Protein AF-A0AAW2UAU3-F1 (afdb_monomer)

Organism: Sesamum radiatum (NCBI:txid300843)

Foldseek 3Di:
DDDDDDDDDDDDDDDDDDDVVVVVVVVVVVVVVVVVVVVVVVVVVVVVVVVVVVVVVVPDDPDDDDDDDPDPPVVVVVVVVVVVVVVVVVVVVVVVVVVVVVVVVVVVVVVVVVLCPDPPNVCVPDPDPCPVVVVPCPVVVVVCVVDVPPPPPD

Radius of gyration: 32.79 Å; Cα contacts (8 Å, |Δi|>4): 13; chains: 1; bounding box: 70×51×95 Å

Solvent-accessible surface area (backbone atoms only — not comparable to full-atom values): 9812 Å² total; per-residue (Å²): 138,80,87,82,87,85,84,91,79,90,77,91,76,89,76,87,82,74,66,78,72,55,57,61,52,51,52,54,49,50,53,51,49,54,54,46,50,56,52,48,54,54,49,52,54,49,49,53,51,54,52,47,53,61,61,58,72,70,67,77,82,89,87,82,87,88,78,91,74,94,76,69,66,72,59,56,56,49,51,54,51,51,51,53,48,51,52,52,53,50,52,52,51,50,54,51,52,53,52,52,50,53,50,52,52,52,53,48,53,51,53,52,52,55,55,62,68,38,96,80,24,69,80,73,76,50,83,81,58,42,75,87,67,68,42,86,54,56,70,59,56,51,47,46,77,77,44,75,79,76,72,85,82,124

pLDDT: mean 75.77, std 20.94, range [32.22, 98.19]

Mean predicted aligned error: 19.24 Å

Sequence (154 aa):
MDAKNGPVLDVSVVGQQETGAGASQVESLNQSVDEMFIKVDQLEQKLIEVEQFYSSSNTKHPNTPKGGSNLKDKDSEKFLASFKKRQQDAARREAAATKRMQELMRQFGTILRQITQHKWSGPFMQPVDVVGLGLHDYYEVKLLSLFPSYIHSR

Structure (mmCIF, N/CA/C/O backbone):
data_AF-A0AAW2UAU3-F1
#
_entry.id   AF-A0AAW2UAU3-F1
#
loop_
_atom_site.group_PDB
_atom_site.id
_atom_site.type_symbol
_atom_site.label_atom_id
_atom_site.label_alt_id
_atom_site.label_comp_id
_atom_site.label_asym_id
_atom_site.label_entity_id
_atom_site.label_seq_id
_atom_site.pdbx_PDB_ins_code
_atom_site.Cartn_x
_atom_site.Cartn_y
_atom_site.Cartn_z
_atom_site.occupancy
_atom_site.B_iso_or_equiv
_atom_site.auth_seq_id
_atom_site.auth_comp_id
_atom_site.auth_asym_id
_atom_site.auth_atom_id
_atom_site.pdbx_PDB_model_num
ATOM 1 N N . MET A 1 1 ? -16.852 19.242 -40.188 1.00 44.72 1 MET A N 1
ATOM 2 C CA . MET A 1 1 ? -15.824 18.455 -39.457 1.00 44.72 1 MET A CA 1
ATOM 3 C C . MET A 1 1 ? -16.488 17.578 -38.389 1.00 44.72 1 MET A C 1
ATOM 5 O O . MET A 1 1 ? -16.025 17.451 -37.268 1.00 44.72 1 MET A O 1
ATOM 9 N N . ASP A 1 2 ? -17.645 17.050 -38.760 1.00 47.16 2 ASP A N 1
ATOM 10 C CA . ASP A 1 2 ? -18.163 15.692 -38.621 1.00 47.16 2 ASP A CA 1
ATOM 11 C C . ASP A 1 2 ? -17.319 14.703 -37.809 1.00 47.16 2 ASP A C 1
ATOM 13 O O . ASP A 1 2 ? -16.258 14.239 -38.229 1.00 47.16 2 ASP A O 1
ATOM 17 N N . ALA A 1 3 ? -17.889 14.334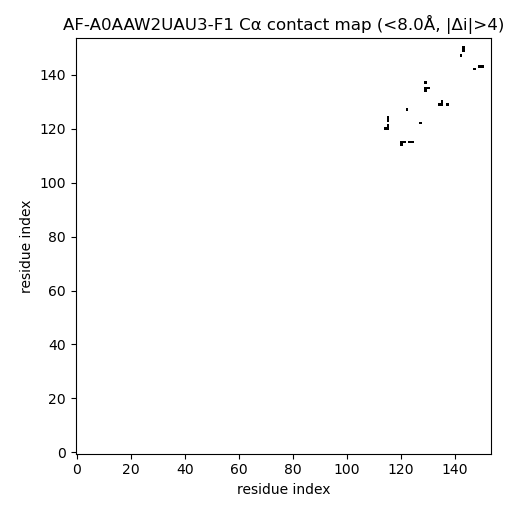 -36.665 1.00 48.94 3 ALA A N 1
ATOM 18 C CA . ALA A 1 3 ? -17.603 13.106 -35.951 1.00 48.94 3 ALA A CA 1
ATOM 19 C C . ALA A 1 3 ? -17.991 11.897 -36.816 1.00 48.94 3 ALA A C 1
ATOM 21 O O . ALA A 1 3 ? -19.085 11.854 -37.382 1.00 48.94 3 ALA A O 1
ATOM 22 N N . LYS A 1 4 ? -17.120 10.887 -36.880 1.00 56.22 4 LYS A N 1
ATOM 23 C CA . LYS A 1 4 ? -17.435 9.597 -37.496 1.00 56.22 4 LYS A CA 1
ATOM 24 C C . LYS A 1 4 ? -17.201 8.485 -36.479 1.00 56.22 4 LYS A C 1
ATOM 26 O O . LYS A 1 4 ? -16.070 8.120 -36.183 1.00 56.22 4 LYS A O 1
ATOM 31 N N . ASN A 1 5 ? -18.313 7.999 -35.939 1.00 43.72 5 ASN A N 1
ATOM 32 C CA . ASN A 1 5 ? -18.415 6.761 -35.179 1.00 43.72 5 ASN A CA 1
ATOM 33 C C . ASN A 1 5 ? -18.422 5.543 -36.118 1.00 43.72 5 ASN A C 1
ATOM 35 O O . ASN A 1 5 ? -19.082 5.575 -37.158 1.00 43.72 5 ASN A O 1
ATOM 39 N N . GLY A 1 6 ? -17.799 4.454 -35.654 1.00 40.69 6 GLY A N 1
ATOM 40 C CA . GLY A 1 6 ? -18.185 3.060 -35.926 1.00 40.69 6 GLY A CA 1
ATOM 41 C C . GLY A 1 6 ? -17.054 2.136 -36.427 1.00 40.69 6 GLY A C 1
ATOM 42 O O . GLY A 1 6 ? -16.183 2.627 -37.144 1.00 40.69 6 GLY A O 1
ATOM 43 N N . PRO A 1 7 ? -17.086 0.805 -36.165 1.00 48.56 7 PRO A N 1
ATOM 44 C CA . PRO A 1 7 ? -17.930 0.045 -35.236 1.00 48.56 7 PRO A CA 1
ATOM 45 C C . PRO A 1 7 ? -17.147 -0.796 -34.198 1.00 48.56 7 PRO A C 1
ATOM 47 O O . PRO A 1 7 ? -15.941 -1.011 -34.278 1.00 48.56 7 PRO A O 1
ATOM 50 N N . VAL A 1 8 ? -17.914 -1.274 -33.221 1.00 47.16 8 VAL A N 1
ATOM 51 C CA . VAL A 1 8 ? -17.593 -2.251 -32.174 1.00 47.16 8 VAL A CA 1
ATOM 52 C C . VAL A 1 8 ? -17.215 -3.611 -32.772 1.00 47.16 8 VAL A C 1
ATOM 54 O O . VAL A 1 8 ? -17.924 -4.104 -33.648 1.00 47.16 8 VAL A O 1
ATOM 57 N N . LEU A 1 9 ? -16.177 -4.250 -32.224 1.00 47.03 9 LEU A N 1
ATOM 58 C CA . LEU A 1 9 ? -16.043 -5.707 -32.197 1.00 47.03 9 LEU A CA 1
ATOM 59 C C . LEU A 1 9 ? -15.663 -6.145 -30.778 1.00 47.03 9 LEU A C 1
ATOM 61 O O . LEU A 1 9 ? -14.581 -5.853 -30.27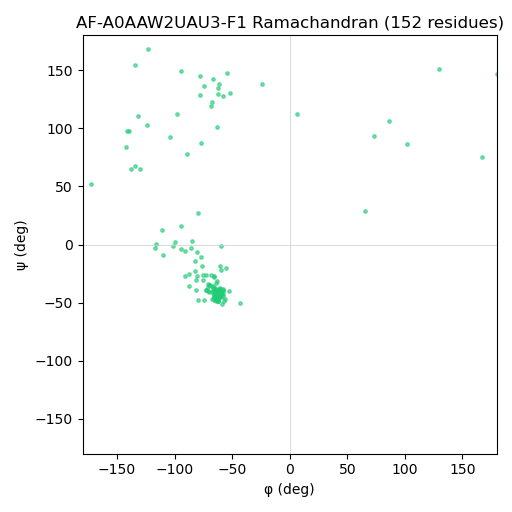6 1.00 47.03 9 LEU A O 1
ATOM 65 N N . ASP A 1 10 ? -16.630 -6.807 -30.156 1.00 41.19 10 ASP A N 1
ATOM 66 C CA . ASP A 1 10 ? -16.526 -7.635 -28.964 1.00 41.19 10 ASP A CA 1
ATOM 67 C C . ASP A 1 10 ? -15.607 -8.836 -29.242 1.00 41.19 10 ASP A C 1
ATOM 69 O O . ASP A 1 10 ? -15.787 -9.552 -30.229 1.00 41.19 10 ASP A O 1
ATOM 73 N N . VAL A 1 11 ? -14.625 -9.058 -28.368 1.00 42.50 11 VAL A N 1
ATOM 74 C CA . VAL A 1 11 ? -14.056 -10.389 -28.162 1.00 42.50 11 VAL A CA 1
ATOM 75 C C . VAL A 1 11 ? -13.783 -10.564 -26.670 1.00 42.50 11 VAL A C 1
ATOM 77 O O . VAL A 1 11 ? -12.799 -10.100 -26.095 1.00 42.50 11 VAL A O 1
ATOM 80 N N . SER A 1 12 ? -14.731 -11.230 -26.028 1.00 43.50 12 SER A N 1
ATOM 81 C CA . SER A 1 12 ? -14.531 -11.911 -24.761 1.00 43.50 12 SER A CA 1
ATOM 82 C C . SER A 1 12 ? -13.608 -13.111 -24.977 1.00 43.50 12 SER A C 1
ATOM 84 O O . SER A 1 12 ? -13.993 -14.033 -25.687 1.00 43.50 12 SER A O 1
ATOM 86 N N . VAL A 1 13 ? -12.440 -13.157 -24.326 1.00 39.00 13 VAL A N 1
ATOM 87 C CA . VAL A 1 13 ? -11.770 -14.423 -23.969 1.00 39.00 13 VAL A CA 1
ATOM 88 C C . VAL A 1 13 ? -11.171 -14.297 -22.568 1.00 39.00 13 VAL A C 1
ATOM 90 O O . VAL A 1 13 ? -10.103 -13.738 -22.340 1.00 39.00 13 VAL A O 1
ATOM 93 N N . VAL A 1 14 ? -11.970 -14.822 -21.644 1.00 41.44 14 VAL A N 1
ATOM 94 C CA . VAL A 1 14 ? -11.650 -15.444 -20.357 1.00 41.44 14 VAL A CA 1
ATOM 95 C C . VAL A 1 14 ? -10.234 -16.023 -20.274 1.00 41.44 14 VAL A C 1
ATOM 97 O O . VAL A 1 14 ? -9.786 -16.746 -21.159 1.00 41.44 14 VAL A O 1
ATOM 100 N N . GLY A 1 15 ? -9.592 -15.798 -19.128 1.00 32.22 15 GLY A N 1
ATOM 101 C CA . GLY A 1 15 ? -8.349 -16.462 -18.751 1.00 32.22 15 GLY A CA 1
ATOM 102 C C . GLY A 1 15 ? -7.927 -16.162 -17.318 1.00 32.22 15 GLY A C 1
ATOM 103 O O . GLY A 1 15 ? -6.807 -15.721 -17.092 1.00 32.22 15 GLY A O 1
ATOM 104 N N . GLN A 1 16 ? -8.838 -16.362 -16.357 1.00 41.84 16 GLN A N 1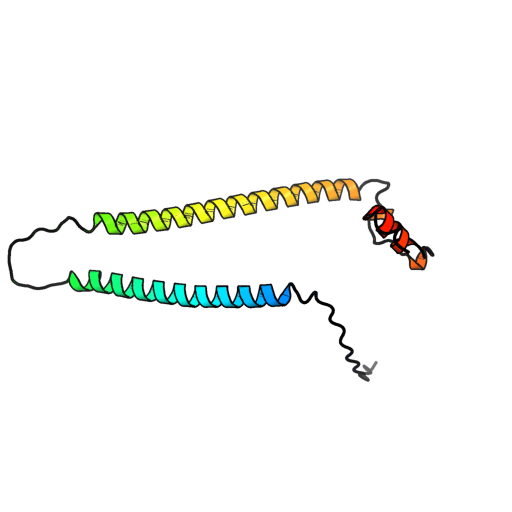
ATOM 105 C CA . GLN A 1 16 ? -8.494 -16.513 -14.942 1.00 41.84 16 GLN A CA 1
ATOM 106 C C . GLN A 1 16 ? -7.415 -17.587 -14.783 1.00 41.84 16 GLN A C 1
ATOM 108 O O . GLN A 1 16 ? -7.594 -18.721 -15.223 1.00 41.84 16 GLN A O 1
ATOM 113 N N . GLN A 1 17 ? -6.355 -17.263 -14.053 1.00 39.06 17 GLN A N 1
ATOM 114 C CA . GLN A 1 17 ? -5.607 -18.275 -13.320 1.00 39.06 17 GLN A CA 1
ATOM 115 C C . GLN A 1 17 ? -5.258 -17.719 -11.942 1.00 39.06 17 GLN A C 1
ATOM 117 O O . GLN A 1 17 ? -4.110 -17.452 -11.597 1.00 39.06 17 GLN A O 1
ATOM 122 N N . GLU A 1 18 ? -6.319 -17.494 -11.168 1.00 44.06 18 GLU A N 1
ATOM 123 C CA . GLU A 1 18 ? -6.222 -17.328 -9.728 1.00 44.06 18 GLU A CA 1
ATOM 124 C C . GLU A 1 18 ? -5.966 -18.691 -9.087 1.00 44.06 18 GLU A C 1
ATOM 126 O O . GLU A 1 18 ? -6.542 -19.723 -9.439 1.00 44.06 18 GLU A O 1
ATOM 131 N N . THR A 1 19 ? -5.046 -18.679 -8.141 1.00 45.25 19 THR A N 1
ATOM 132 C CA . THR A 1 19 ? -4.642 -19.804 -7.318 1.00 45.25 19 THR A CA 1
ATOM 133 C C . THR A 1 19 ? -5.829 -20.273 -6.466 1.00 45.25 19 THR A C 1
ATOM 135 O O . THR A 1 19 ? -6.156 -19.695 -5.432 1.00 45.25 19 THR A O 1
ATOM 138 N N . GLY A 1 20 ? -6.477 -21.363 -6.890 1.00 52.28 20 GLY A N 1
ATOM 139 C CA . GLY A 1 20 ? -7.711 -21.911 -6.301 1.00 52.28 20 GLY A CA 1
ATOM 140 C C . GLY A 1 20 ? -7.661 -22.328 -4.821 1.00 52.28 20 GLY A C 1
ATOM 141 O O . GLY A 1 20 ? -8.678 -22.738 -4.276 1.00 52.28 20 GLY A O 1
ATOM 142 N N . ALA A 1 21 ? -6.519 -22.201 -4.141 1.00 55.53 21 ALA A N 1
ATOM 143 C CA . ALA A 1 21 ? -6.406 -22.434 -2.700 1.00 55.53 21 ALA A CA 1
ATOM 144 C C . ALA A 1 21 ? -6.718 -21.184 -1.851 1.00 55.53 21 ALA A C 1
ATOM 146 O O . ALA A 1 21 ? -7.129 -21.316 -0.701 1.00 55.53 21 ALA A O 1
ATOM 147 N N . GLY A 1 22 ? -6.541 -19.974 -2.400 1.00 56.94 22 GLY A N 1
ATOM 148 C CA . GLY A 1 22 ? -6.778 -18.722 -1.670 1.00 56.94 22 GLY A CA 1
ATOM 149 C C . GLY A 1 22 ? -8.252 -18.316 -1.630 1.00 56.94 22 GLY A C 1
ATOM 150 O O . GLY A 1 22 ? -8.741 -17.880 -0.592 1.00 56.94 22 GLY A O 1
ATOM 151 N N . ALA A 1 23 ? -8.979 -18.522 -2.732 1.00 60.97 23 ALA A N 1
ATOM 152 C CA . ALA A 1 23 ? -10.380 -18.118 -2.864 1.00 60.97 23 ALA A CA 1
ATOM 153 C C . ALA A 1 23 ? -11.299 -18.837 -1.860 1.00 60.97 23 ALA A C 1
ATOM 155 O O . ALA A 1 23 ? -12.051 -18.187 -1.140 1.00 60.97 23 ALA A O 1
ATOM 156 N N . SER A 1 24 ? -11.148 -20.158 -1.714 1.00 73.44 24 SER A N 1
ATOM 157 C CA . SER A 1 24 ? -11.952 -20.960 -0.779 1.00 73.44 24 SER A CA 1
ATOM 158 C C . SER A 1 24 ? -11.719 -20.572 0.691 1.00 73.44 24 SER A C 1
ATOM 160 O O . SER A 1 24 ? -12.642 -20.594 1.506 1.00 73.44 24 SER A O 1
ATOM 162 N N . GLN A 1 25 ? -10.498 -20.150 1.037 1.00 75.50 25 GLN A N 1
ATOM 163 C CA . GLN A 1 25 ? -10.180 -19.670 2.381 1.00 75.50 25 GLN A CA 1
ATOM 164 C C . GLN A 1 25 ? -10.787 -18.287 2.651 1.00 75.50 25 GLN A C 1
ATOM 166 O O . GLN A 1 25 ? -11.286 -18.046 3.748 1.00 75.50 25 GLN A O 1
ATOM 171 N N . VAL A 1 26 ? -10.776 -17.396 1.656 1.00 78.69 26 VAL A N 1
ATOM 172 C CA . VAL A 1 26 ? -11.392 -16.065 1.753 1.00 78.69 26 VAL A CA 1
ATOM 173 C C . VAL A 1 26 ? -12.911 -16.177 1.881 1.00 78.69 26 VAL A C 1
ATOM 175 O O . VAL A 1 26 ? -13.495 -15.521 2.736 1.00 78.69 26 VAL A O 1
ATOM 178 N N . GLU A 1 27 ? -13.556 -17.046 1.105 1.00 85.38 27 GLU A N 1
ATOM 179 C CA . GLU A 1 27 ? -15.001 -17.302 1.200 1.00 85.38 27 GLU A CA 1
ATOM 180 C C . GLU A 1 27 ? -15.401 -17.877 2.565 1.00 85.38 27 GLU A C 1
ATOM 182 O O . GLU A 1 27 ? -16.329 -17.375 3.200 1.00 85.38 27 GLU A O 1
ATOM 187 N N . SER A 1 28 ? -14.654 -18.865 3.070 1.00 89.19 28 SER A N 1
ATOM 188 C CA . SER A 1 28 ? -14.874 -19.419 4.413 1.00 89.19 28 SER A CA 1
ATOM 189 C C . SER A 1 28 ? -14.699 -18.364 5.512 1.00 89.19 28 SER A C 1
ATOM 191 O O . SER A 1 28 ? -15.452 -18.342 6.489 1.00 89.19 28 SER A O 1
ATOM 193 N N . LEU A 1 29 ? -13.728 -17.461 5.353 1.00 91.56 29 LEU A N 1
ATOM 194 C CA . LEU A 1 29 ? -13.489 -16.378 6.300 1.00 91.56 29 LEU A CA 1
ATOM 195 C C . LEU A 1 29 ? -14.610 -15.332 6.264 1.00 91.56 29 LEU A C 1
ATOM 197 O O . LEU A 1 29 ? -15.048 -14.897 7.325 1.00 91.56 29 LEU A O 1
ATOM 201 N N . ASN A 1 30 ? -15.109 -14.977 5.078 1.00 91.00 30 ASN A N 1
ATOM 202 C CA . ASN A 1 30 ? -16.256 -14.076 4.933 1.00 91.00 30 ASN A CA 1
ATOM 203 C C . ASN A 1 30 ? -17.496 -14.641 5.630 1.00 91.00 30 ASN A C 1
ATOM 205 O O . ASN A 1 30 ? -18.124 -13.945 6.420 1.00 91.00 30 ASN A O 1
ATOM 209 N N . GLN A 1 31 ? -17.774 -15.931 5.443 1.00 94.44 31 GLN A N 1
ATOM 210 C CA . GLN A 1 31 ? -18.910 -16.579 6.094 1.00 94.44 31 GLN A CA 1
ATOM 211 C C . GLN A 1 31 ? -18.788 -16.567 7.629 1.00 94.44 31 GLN A C 1
ATOM 213 O O . GLN A 1 31 ? -19.757 -16.302 8.336 1.00 94.44 31 GLN A O 1
ATOM 218 N N . SER A 1 32 ? -17.575 -16.766 8.153 1.00 94.31 32 SER A N 1
ATOM 219 C CA . SER A 1 32 ? -17.282 -16.641 9.588 1.00 94.31 32 SER A CA 1
ATOM 220 C C . SER A 1 32 ? -17.469 -15.209 10.112 1.00 94.31 32 SER A C 1
ATOM 222 O O . SER A 1 32 ? -17.972 -15.001 11.219 1.00 94.31 32 SER A O 1
ATOM 224 N N . VAL A 1 33 ? -17.093 -14.207 9.313 1.00 95.50 33 VAL A N 1
ATOM 225 C CA . VAL A 1 33 ? -17.296 -12.790 9.636 1.00 95.50 33 VAL A CA 1
ATOM 226 C C . VAL A 1 33 ? -18.788 -12.454 9.684 1.00 95.50 33 VAL A C 1
ATOM 228 O O . VAL A 1 33 ? -19.229 -11.859 10.666 1.00 95.50 33 VAL A O 1
ATOM 231 N N . ASP A 1 34 ? -19.573 -12.899 8.703 1.00 95.75 34 ASP A N 1
ATOM 232 C CA . ASP A 1 34 ? -21.026 -12.687 8.664 1.00 95.75 34 ASP A CA 1
ATOM 233 C C . ASP A 1 34 ? -21.728 -13.333 9.868 1.00 95.75 34 ASP A C 1
ATOM 235 O O . ASP A 1 34 ? -22.560 -12.712 10.534 1.00 95.75 34 ASP A O 1
ATOM 239 N N . GLU A 1 35 ? -21.343 -14.563 10.222 1.00 96.44 35 GLU A N 1
ATOM 240 C CA . GLU A 1 35 ? -21.834 -15.221 11.434 1.00 96.44 35 GLU A CA 1
ATOM 241 C C . GLU A 1 35 ? -21.481 -14.451 12.713 1.00 96.44 35 GLU A C 1
ATOM 243 O O . GLU A 1 35 ? -22.278 -14.423 13.658 1.00 96.44 35 GLU A O 1
ATOM 248 N N . MET A 1 36 ? -20.288 -13.849 12.781 1.00 96.69 36 MET A N 1
ATOM 249 C CA . MET A 1 36 ? -19.908 -13.005 13.913 1.00 96.69 36 MET A CA 1
ATOM 250 C C . MET A 1 36 ? -20.759 -11.743 13.985 1.00 96.69 36 MET A C 1
ATOM 252 O O . MET A 1 36 ? -21.191 -11.407 15.084 1.00 96.69 36 MET A O 1
ATOM 256 N N . PHE A 1 37 ? -21.044 -11.084 12.859 1.00 95.81 37 PHE A N 1
ATOM 257 C CA . PHE A 1 37 ? -21.934 -9.919 12.832 1.00 95.81 37 PHE A CA 1
ATOM 258 C C . PHE A 1 37 ? -23.315 -10.262 13.392 1.00 95.81 37 PHE A C 1
ATOM 260 O O . PHE A 1 37 ? -23.773 -9.614 14.330 1.00 95.81 37 PHE A O 1
ATOM 267 N N . ILE A 1 38 ? -23.914 -11.366 12.934 1.00 97.12 38 ILE A N 1
ATOM 268 C CA . ILE A 1 38 ? -25.210 -11.837 13.444 1.00 97.12 38 ILE A CA 1
ATOM 269 C C . ILE A 1 38 ? -25.153 -12.092 14.960 1.00 97.12 38 ILE A C 1
ATOM 271 O O . ILE A 1 38 ? -26.076 -11.738 15.695 1.00 97.12 38 ILE A O 1
ATOM 275 N N . LYS A 1 39 ? -24.073 -12.709 15.457 1.00 96.69 39 LYS A N 1
ATOM 276 C CA . LYS A 1 39 ? -23.900 -12.990 16.895 1.00 96.69 39 LYS A CA 1
ATOM 277 C C . LYS A 1 39 ? -23.683 -11.719 17.720 1.00 96.69 39 LYS A C 1
ATOM 279 O O . LYS A 1 39 ? -24.143 -11.671 18.860 1.00 96.69 39 LYS A O 1
ATOM 284 N N . VAL A 1 40 ? -22.995 -10.716 17.174 1.00 96.50 40 VAL A N 1
ATOM 285 C CA . VAL A 1 40 ? -22.801 -9.408 17.817 1.00 96.50 40 VAL A CA 1
ATOM 286 C C . VAL A 1 40 ? -24.136 -8.681 17.941 1.00 96.50 40 VAL A C 1
ATOM 288 O O . VAL A 1 40 ? -24.483 -8.289 19.053 1.00 96.50 40 VAL A O 1
ATOM 291 N N . ASP A 1 41 ? -24.925 -8.620 16.868 1.00 95.31 41 ASP A N 1
ATOM 292 C CA . ASP A 1 41 ? -26.252 -7.991 16.876 1.00 95.31 41 ASP A CA 1
ATOM 293 C C . ASP A 1 41 ? -27.192 -8.671 17.885 1.00 95.31 41 ASP A C 1
ATOM 295 O O . ASP A 1 41 ? -27.882 -8.018 18.670 1.00 95.31 41 ASP A O 1
ATOM 299 N N . GLN A 1 42 ? -27.179 -10.009 17.935 1.00 96.31 42 GLN A N 1
ATOM 300 C CA . GLN A 1 42 ? -27.947 -10.769 18.928 1.00 96.31 42 GLN A CA 1
ATOM 301 C C . GLN A 1 42 ? -27.514 -10.463 20.365 1.00 96.31 42 GLN A C 1
ATOM 303 O O . GLN A 1 42 ? -28.351 -10.423 21.272 1.00 96.31 42 GLN A O 1
ATOM 308 N N . LEU A 1 43 ? -26.211 -10.298 20.598 1.00 94.31 43 LEU A N 1
ATOM 309 C CA . LEU A 1 43 ? -25.680 -9.995 21.922 1.00 94.31 43 LEU A CA 1
ATOM 310 C C . LEU A 1 43 ? -26.033 -8.566 22.346 1.00 94.31 43 LEU A C 1
ATOM 312 O O . LEU A 1 43 ? -26.399 -8.359 23.501 1.00 94.31 43 LEU A O 1
ATOM 316 N N . GLU A 1 44 ? -25.975 -7.610 21.421 1.00 90.69 44 GLU A N 1
ATOM 317 C CA . GLU A 1 44 ? -26.390 -6.225 21.646 1.00 90.69 44 GLU A CA 1
ATOM 318 C C . GLU A 1 44 ? -27.882 -6.142 21.983 1.00 90.69 44 GLU A C 1
ATOM 320 O O . GLU A 1 44 ? -28.257 -5.546 22.993 1.00 90.69 44 GLU A O 1
ATOM 325 N N . GLN A 1 45 ? -28.735 -6.839 21.227 1.00 94.31 45 GLN A N 1
ATOM 326 C CA . GLN A 1 45 ? -30.172 -6.875 21.499 1.00 94.31 45 GLN A CA 1
ATOM 327 C C . GLN A 1 45 ? -30.488 -7.465 22.882 1.00 94.31 45 GLN A C 1
ATOM 329 O O . GLN A 1 45 ? -31.328 -6.925 23.608 1.00 94.31 45 GLN A O 1
ATOM 334 N N . LYS A 1 46 ? -29.794 -8.544 23.271 1.00 93.56 46 LYS A N 1
ATOM 335 C CA . LYS A 1 46 ? -29.928 -9.146 24.608 1.00 93.56 46 LYS A CA 1
ATOM 336 C C . LYS A 1 46 ? -29.414 -8.229 25.710 1.00 93.56 46 LYS A C 1
ATOM 338 O O . LYS A 1 46 ? -29.979 -8.216 26.799 1.00 93.56 46 LYS A O 1
ATOM 343 N N . LEU A 1 47 ? -28.355 -7.465 25.452 1.00 89.12 47 LEU A N 1
ATOM 344 C CA . LEU A 1 47 ? -27.841 -6.489 26.408 1.00 89.12 47 LEU A CA 1
ATOM 345 C C . LEU A 1 47 ? -28.878 -5.393 26.675 1.00 89.12 47 LEU A C 1
ATOM 347 O O . LEU A 1 47 ? -29.140 -5.089 27.836 1.00 89.12 47 LEU A O 1
ATOM 351 N N . ILE A 1 48 ? -29.511 -4.873 25.619 1.00 89.69 48 ILE A N 1
ATOM 352 C CA . ILE A 1 48 ? -30.584 -3.873 25.720 1.00 89.69 48 ILE A CA 1
ATOM 353 C C . ILE A 1 48 ? -31.772 -4.433 26.510 1.00 89.69 48 ILE A C 1
ATOM 355 O O . ILE A 1 48 ? -32.302 -3.756 27.387 1.00 89.69 48 ILE A O 1
ATOM 359 N N . GLU A 1 49 ? -32.180 -5.675 26.239 1.00 90.69 49 GLU A N 1
ATOM 360 C CA . GLU A 1 49 ? -33.275 -6.336 26.961 1.00 90.69 49 GLU A CA 1
ATOM 361 C C . GLU A 1 49 ? -32.964 -6.480 28.460 1.00 90.69 49 GLU A C 1
ATOM 363 O O . GLU A 1 49 ? -33.790 -6.142 29.312 1.00 90.69 49 GLU A O 1
ATOM 368 N N . VAL A 1 50 ? -31.747 -6.919 28.795 1.00 86.44 50 VAL A N 1
ATOM 369 C CA . VAL A 1 50 ? -31.283 -7.053 30.182 1.00 86.44 50 VAL A CA 1
ATOM 370 C C . VAL A 1 50 ? -31.217 -5.688 30.875 1.00 86.44 50 VAL A C 1
ATOM 372 O O . VAL A 1 50 ? -31.685 -5.547 32.006 1.00 86.44 50 VAL A O 1
ATOM 375 N N . GLU A 1 51 ? -30.689 -4.662 30.209 1.00 83.25 51 GLU A N 1
ATOM 376 C CA . GLU A 1 51 ? -30.621 -3.294 30.735 1.00 83.25 51 GLU A CA 1
ATOM 377 C C . GLU A 1 51 ? -32.020 -2.701 30.975 1.00 83.25 51 GLU A C 1
ATOM 379 O O . GLU A 1 51 ? -32.283 -2.112 32.032 1.00 83.25 51 GLU A O 1
ATOM 384 N N . GLN A 1 52 ? -32.953 -2.918 30.041 1.00 85.75 52 GLN A N 1
ATOM 385 C CA . GLN A 1 52 ? -34.349 -2.506 30.181 1.00 85.75 52 GLN A CA 1
ATOM 386 C C . GLN A 1 52 ? -35.043 -3.232 31.331 1.00 85.75 52 GLN A C 1
ATOM 388 O O . GLN A 1 52 ? -35.757 -2.584 32.097 1.00 85.75 52 GLN A O 1
ATOM 393 N N . PHE A 1 53 ? -34.817 -4.536 31.510 1.00 85.75 53 PHE A N 1
ATOM 394 C CA . PHE A 1 53 ? -35.391 -5.318 32.611 1.00 85.75 53 PHE A CA 1
ATOM 395 C C . PHE A 1 53 ? -34.970 -4.776 33.987 1.00 85.75 53 PHE A C 1
ATOM 397 O O . PHE A 1 53 ? -35.802 -4.628 34.888 1.00 85.75 53 PHE A O 1
ATOM 404 N N . TYR A 1 54 ? -33.699 -4.405 34.157 1.00 78.75 54 TYR A N 1
ATOM 405 C CA . TYR A 1 54 ? -33.214 -3.817 35.413 1.00 78.75 54 TYR A CA 1
ATOM 406 C C . TYR A 1 54 ? -33.642 -2.353 35.604 1.00 78.75 54 TYR A C 1
ATOM 408 O O . TYR A 1 54 ? -33.891 -1.931 36.734 1.00 78.75 54 TYR A O 1
ATOM 416 N N . SER A 1 55 ? -33.810 -1.593 34.520 1.00 77.44 55 SER A N 1
ATOM 417 C CA . SER A 1 55 ? -34.303 -0.208 34.575 1.00 77.44 55 SER A CA 1
ATOM 418 C C . SER A 1 55 ? -35.800 -0.124 34.892 1.00 77.44 55 SER A C 1
ATOM 420 O O . SER A 1 55 ? -36.234 0.732 35.661 1.00 77.44 55 SER A O 1
ATOM 422 N N . SER A 1 56 ? -36.596 -1.036 34.331 1.00 69.81 56 SER A N 1
ATOM 423 C CA . SER A 1 56 ? -38.053 -1.076 34.512 1.00 69.81 56 SER A CA 1
ATOM 424 C C . SER A 1 56 ? -38.483 -1.725 35.834 1.00 69.81 56 SER A C 1
ATOM 426 O O . SER A 1 56 ? -39.507 -1.338 36.396 1.00 69.81 56 SER A O 1
ATOM 428 N N . SER A 1 57 ? -37.681 -2.634 36.403 1.00 59.12 57 SER A N 1
ATOM 429 C CA . SER A 1 57 ? -37.965 -3.255 37.710 1.00 59.12 57 SER A CA 1
ATOM 430 C C . SER A 1 57 ? -37.665 -2.364 38.928 1.00 59.12 57 SER A C 1
ATOM 432 O O . SER A 1 57 ? -38.107 -2.684 40.032 1.00 59.12 57 SER A O 1
ATOM 434 N N . ASN A 1 58 ? -36.985 -1.221 38.756 1.00 54.16 58 ASN A N 1
ATOM 435 C CA . ASN A 1 58 ? -36.688 -0.275 39.846 1.00 54.16 58 ASN A CA 1
ATOM 436 C C . ASN A 1 58 ? -37.766 0.818 40.037 1.00 54.16 58 ASN A C 1
ATOM 438 O O . ASN A 1 58 ? -37.727 1.591 40.995 1.00 54.16 58 ASN A O 1
ATOM 442 N N . THR A 1 59 ? -38.774 0.895 39.162 1.00 50.38 59 THR A N 1
ATOM 443 C CA . THR A 1 59 ? -39.856 1.881 39.290 1.00 50.38 59 THR A CA 1
ATOM 444 C C . THR A 1 59 ? -41.147 1.255 39.809 1.00 50.38 59 THR A C 1
ATOM 446 O O . THR A 1 59 ? -42.021 0.863 39.047 1.00 50.38 59 THR A O 1
ATOM 449 N 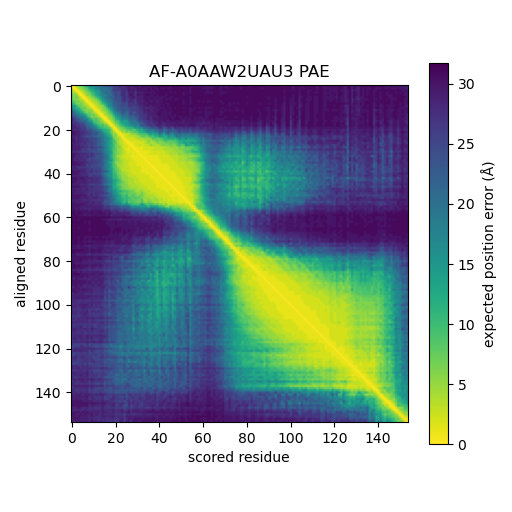N . LYS A 1 60 ? -41.280 1.312 41.140 1.00 51.53 60 LYS A N 1
ATOM 450 C CA . LYS A 1 60 ? -42.535 1.345 41.916 1.00 51.53 60 LYS A CA 1
ATOM 451 C C . LYS A 1 60 ? -43.339 0.039 41.996 1.00 51.53 60 LYS A C 1
ATOM 453 O O . LYS A 1 60 ? -44.313 -0.160 41.281 1.00 51.53 60 LYS A O 1
ATOM 458 N N . HIS A 1 61 ? -43.077 -0.716 43.060 1.00 41.09 61 HIS A N 1
ATOM 459 C CA . HIS A 1 61 ? -44.165 -1.280 43.861 1.00 41.09 61 HIS A CA 1
ATOM 460 C C . HIS A 1 61 ? -44.377 -0.367 45.087 1.00 41.09 61 HIS A C 1
ATOM 462 O O . HIS A 1 61 ? -43.472 -0.279 45.922 1.00 41.09 61 HIS A O 1
ATOM 468 N N . PRO A 1 62 ? -45.501 0.364 45.235 1.00 47.84 62 PRO A N 1
ATOM 469 C CA . PRO A 1 62 ? -45.861 0.930 46.524 1.00 47.84 62 PRO A CA 1
ATOM 470 C C . PRO A 1 62 ? -46.446 -0.198 47.380 1.00 47.84 62 PRO A C 1
ATOM 472 O O . PRO A 1 62 ? -47.369 -0.883 46.954 1.00 47.84 62 PRO A O 1
ATOM 475 N N . ASN A 1 63 ? -45.912 -0.345 48.594 1.00 41.16 63 ASN A N 1
ATOM 476 C CA . ASN A 1 63 ? -46.335 -1.240 49.683 1.00 41.16 63 ASN A CA 1
ATOM 477 C C . ASN A 1 63 ? -45.475 -2.502 49.833 1.00 41.16 63 ASN A C 1
ATOM 479 O O . ASN A 1 63 ? -45.777 -3.565 49.303 1.00 41.16 63 ASN A O 1
ATOM 483 N N . THR A 1 64 ? -44.381 -2.383 50.587 1.00 35.34 64 THR A N 1
ATOM 484 C CA . THR A 1 64 ? -44.178 -3.040 51.899 1.00 35.34 64 THR A CA 1
ATOM 485 C C . THR A 1 64 ? -42.791 -2.658 52.456 1.00 35.34 64 THR A C 1
ATOM 487 O O . THR A 1 64 ? -41.876 -2.382 51.679 1.00 35.34 64 THR A O 1
ATOM 490 N N . PRO A 1 65 ? -42.616 -2.534 53.788 1.00 54.25 65 PRO A N 1
ATOM 491 C CA . PRO A 1 65 ? -41.427 -1.917 54.366 1.00 54.25 65 PRO A CA 1
ATOM 492 C C . PRO A 1 65 ? -40.337 -2.937 54.731 1.00 54.25 65 PRO A C 1
ATOM 494 O O . PRO A 1 65 ? -40.630 -4.022 55.222 1.00 54.25 65 PRO A O 1
ATOM 497 N N . LYS A 1 66 ? -39.086 -2.460 54.642 1.00 54.09 66 LYS A N 1
ATOM 498 C CA . LYS A 1 66 ? -37.817 -3.023 55.152 1.00 54.09 66 LYS A CA 1
ATOM 499 C C . LYS A 1 66 ? -37.104 -4.022 54.240 1.00 54.09 66 LYS A C 1
ATOM 501 O O . LYS A 1 66 ? -37.421 -5.200 54.183 1.00 54.09 66 LYS A O 1
ATOM 506 N N . GLY A 1 67 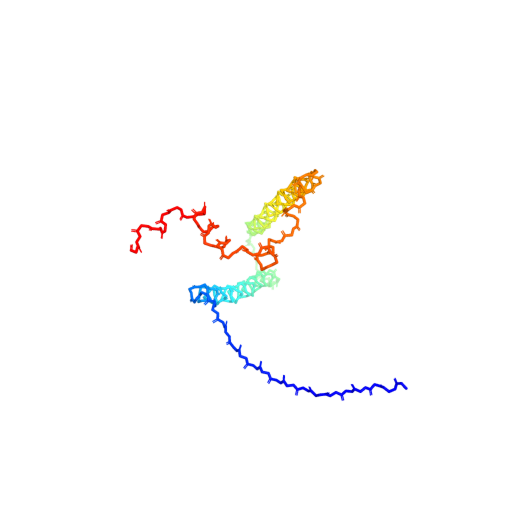? -36.017 -3.537 53.651 1.00 34.81 6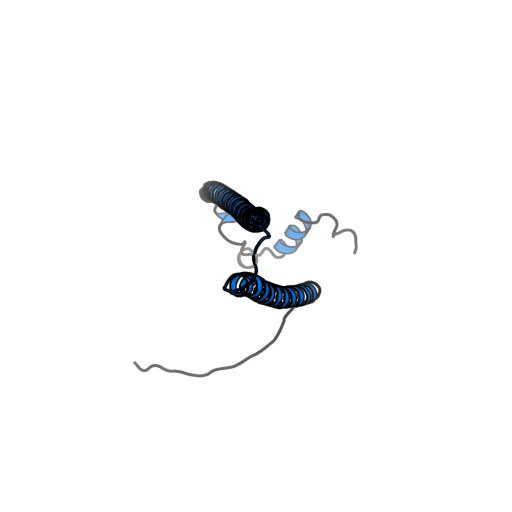7 GLY A N 1
ATOM 507 C CA . GLY A 1 67 ? -35.000 -4.368 53.020 1.00 34.81 67 GLY A CA 1
ATOM 508 C C . GLY A 1 67 ? -34.072 -3.512 52.177 1.00 34.81 67 GLY A C 1
ATOM 509 O O . GLY A 1 67 ? -34.210 -3.466 50.961 1.00 34.81 67 GLY A O 1
ATOM 510 N N . GLY A 1 68 ? -33.170 -2.769 52.823 1.00 50.03 68 GLY A N 1
ATOM 511 C CA . GLY A 1 68 ? -32.155 -2.003 52.108 1.00 50.03 68 GLY A CA 1
ATOM 512 C C . GLY A 1 68 ? -31.316 -2.926 51.225 1.00 50.03 68 GLY A C 1
ATOM 513 O O . GLY A 1 68 ? -30.769 -3.913 51.705 1.00 50.03 68 GLY A O 1
ATOM 514 N N . SER A 1 69 ? -31.193 -2.602 49.942 1.00 45.66 69 SER A N 1
ATOM 515 C CA . SER A 1 69 ? -30.225 -3.249 49.055 1.00 45.66 69 SER A CA 1
ATOM 516 C C . SER A 1 69 ? -29.503 -2.196 48.219 1.00 45.66 69 SER A C 1
ATOM 518 O O . SER A 1 69 ? -29.607 -2.113 47.005 1.00 45.66 69 SER A O 1
ATOM 520 N N . ASN A 1 70 ? -28.705 -1.382 48.909 1.00 47.25 70 ASN A N 1
ATOM 521 C CA . ASN A 1 70 ? -27.785 -0.411 48.309 1.00 47.25 70 ASN A CA 1
ATOM 522 C C . ASN A 1 70 ? -26.476 -1.074 47.804 1.00 47.25 70 ASN A C 1
ATOM 524 O O . ASN A 1 70 ? -25.413 -0.465 47.821 1.00 47.25 70 ASN A O 1
ATOM 528 N N . LEU A 1 71 ? -26.505 -2.364 47.439 1.00 49.69 71 LEU A N 1
ATOM 529 C CA . LEU A 1 71 ? -25.286 -3.181 47.294 1.00 49.69 71 LEU A CA 1
ATOM 530 C C . LEU A 1 71 ? -25.003 -3.709 45.881 1.00 49.69 71 LEU A C 1
ATOM 532 O O . LEU A 1 71 ? -23.957 -4.323 45.695 1.00 49.69 71 LEU A O 1
ATOM 536 N N . LYS A 1 72 ? -25.862 -3.473 44.878 1.00 49.22 72 LYS A N 1
ATOM 537 C CA . LYS A 1 72 ? -25.718 -4.136 43.563 1.00 49.22 72 LYS A CA 1
ATOM 538 C C . LYS A 1 72 ? -25.440 -3.222 42.362 1.00 49.22 72 LYS A C 1
ATOM 540 O O . LYS A 1 72 ? -25.238 -3.725 41.266 1.00 49.22 72 LYS A O 1
ATOM 545 N N . ASP A 1 73 ? -25.346 -1.912 42.570 1.00 52.84 73 ASP A N 1
ATOM 546 C CA . ASP A 1 73 ? -25.055 -0.946 41.495 1.00 52.84 73 ASP A CA 1
ATOM 547 C C . ASP A 1 73 ? -23.545 -0.855 41.170 1.00 52.84 73 ASP A C 1
ATOM 549 O O . ASP A 1 73 ? -23.125 -0.708 40.025 1.00 52.84 73 ASP A O 1
ATOM 553 N N . LYS A 1 74 ? -22.693 -1.083 42.179 1.00 55.31 74 LYS A N 1
ATOM 554 C CA . LYS A 1 74 ? -21.227 -0.944 42.082 1.00 55.31 74 LYS A CA 1
ATOM 555 C C . LYS A 1 74 ? -20.524 -1.939 41.153 1.00 55.31 74 LYS A C 1
ATOM 557 O O . LYS A 1 74 ? -19.422 -1.647 40.688 1.00 55.31 74 LYS A O 1
ATOM 562 N N . ASP A 1 75 ? -21.088 -3.125 40.947 1.00 57.09 75 ASP A N 1
ATOM 563 C CA . ASP A 1 75 ? -20.419 -4.194 40.192 1.00 57.09 75 ASP A CA 1
ATOM 564 C C . ASP A 1 75 ? -20.687 -4.083 38.680 1.00 57.09 75 ASP A C 1
ATOM 566 O O . ASP A 1 75 ? -19.780 -4.270 37.869 1.00 57.09 75 ASP A O 1
ATOM 570 N N . SER A 1 76 ? -21.899 -3.646 38.309 1.00 62.62 76 SER A N 1
ATOM 571 C CA . SER A 1 76 ? -22.289 -3.369 36.918 1.00 62.62 76 SER A CA 1
ATOM 572 C C . SER A 1 76 ? -21.505 -2.187 36.336 1.00 62.62 76 SER A C 1
ATOM 574 O O . SER A 1 76 ? -20.921 -2.282 35.253 1.00 62.62 76 SER A O 1
ATOM 576 N N . GLU A 1 77 ? -21.382 -1.098 37.104 1.00 63.31 77 GLU A N 1
ATOM 577 C CA . GLU A 1 77 ? -20.611 0.083 36.703 1.00 63.31 77 GLU A CA 1
ATOM 578 C C . GLU A 1 77 ? -19.122 -0.248 36.494 1.00 63.31 77 GLU A C 1
ATOM 580 O O . GLU A 1 77 ? -18.495 0.199 35.528 1.00 63.31 77 GLU A O 1
ATOM 585 N N . LYS A 1 78 ? -18.553 -1.118 37.342 1.00 73.19 78 LYS A N 1
ATOM 586 C CA . LYS A 1 78 ? -17.182 -1.623 37.180 1.00 73.19 78 LYS A CA 1
ATOM 587 C C . LYS A 1 78 ? -17.006 -2.481 35.928 1.00 73.19 78 LYS A C 1
ATOM 589 O O . LYS A 1 78 ? -15.968 -2.371 35.264 1.00 73.19 78 LYS A O 1
ATOM 594 N N . PHE A 1 79 ? -17.978 -3.328 35.594 1.00 72.81 79 PHE A N 1
ATOM 595 C CA . PHE A 1 79 ? -17.935 -4.148 34.382 1.00 72.81 79 PHE A CA 1
ATOM 596 C C . PHE A 1 79 ? -17.985 -3.289 33.112 1.00 72.81 79 PHE A C 1
ATOM 598 O O . PHE A 1 79 ? -17.150 -3.451 32.219 1.00 72.81 79 PHE A O 1
ATOM 605 N N . LEU A 1 80 ? -18.876 -2.296 33.060 1.00 77.00 80 LEU A N 1
ATOM 606 C CA . LEU A 1 80 ? -18.958 -1.371 31.927 1.00 77.00 80 LEU A CA 1
ATOM 607 C C . LEU A 1 80 ? -17.688 -0.513 31.795 1.00 77.00 80 LEU A C 1
ATOM 609 O O . LEU A 1 80 ? -17.168 -0.322 30.692 1.00 77.00 80 LEU A O 1
ATOM 613 N N . ALA A 1 81 ? -17.144 -0.034 32.917 1.00 80.38 81 ALA A N 1
ATOM 614 C CA . ALA A 1 81 ? -15.908 0.744 32.936 1.00 80.38 81 ALA A CA 1
ATOM 615 C C . ALA A 1 81 ? -14.691 -0.073 32.471 1.00 80.38 81 ALA A C 1
ATOM 617 O O . ALA A 1 81 ? -13.848 0.436 31.730 1.00 80.38 81 ALA A O 1
ATOM 618 N N . SER A 1 82 ? -14.595 -1.347 32.864 1.00 80.75 82 SER A N 1
ATOM 619 C CA . SER A 1 82 ? -13.503 -2.235 32.442 1.00 80.75 82 SER A CA 1
ATOM 620 C C . SER A 1 82 ? -13.607 -2.636 30.968 1.00 80.75 82 SER A C 1
ATOM 622 O O . SER A 1 82 ? -12.582 -2.660 30.282 1.00 80.75 82 SER A O 1
ATOM 624 N N . PHE A 1 83 ? -14.820 -2.846 30.444 1.00 81.06 83 PHE A N 1
ATOM 625 C CA . PHE A 1 83 ? -15.043 -3.059 29.011 1.00 81.06 83 PHE A CA 1
ATOM 626 C C . PHE A 1 83 ? -14.658 -1.824 28.182 1.00 81.06 83 PHE A C 1
ATOM 628 O O . PHE A 1 83 ? -13.856 -1.934 27.252 1.00 81.06 83 PHE A O 1
ATOM 635 N N . LYS A 1 84 ? -15.127 -0.629 28.575 1.00 86.81 84 LYS A N 1
ATOM 636 C CA . LYS A 1 84 ? -14.749 0.637 27.920 1.00 86.81 84 LYS A CA 1
ATOM 637 C C . LYS A 1 84 ? -13.239 0.888 27.975 1.00 86.81 84 LYS A C 1
ATOM 639 O O . LYS A 1 84 ? -12.645 1.286 26.974 1.00 86.81 84 LYS A O 1
ATOM 644 N N . LYS A 1 85 ? -12.592 0.596 29.110 1.00 90.44 85 LYS A N 1
ATOM 645 C CA . LYS A 1 85 ? -11.131 0.697 29.253 1.00 90.44 85 LYS A CA 1
ATOM 646 C C . LYS A 1 85 ? -10.397 -0.253 28.303 1.00 90.44 85 LYS A C 1
ATOM 648 O O . LYS A 1 85 ? -9.460 0.168 27.631 1.00 90.44 85 LYS A O 1
ATOM 653 N N . ARG A 1 86 ? -10.850 -1.508 28.187 1.00 88.69 86 ARG A N 1
ATOM 654 C CA . ARG A 1 86 ? -10.267 -2.495 27.263 1.00 88.69 86 ARG A CA 1
ATOM 655 C C . ARG A 1 86 ? -10.399 -2.061 25.801 1.00 88.69 86 ARG A C 1
ATOM 657 O O . ARG A 1 86 ? -9.445 -2.219 25.043 1.00 88.69 86 ARG A O 1
ATOM 664 N N . GLN A 1 87 ? -11.546 -1.506 25.414 1.00 90.81 87 GLN A N 1
ATOM 665 C CA . GLN A 1 87 ? -11.766 -0.996 24.058 1.00 90.81 87 GLN A CA 1
ATOM 666 C C . GLN A 1 87 ? -10.857 0.205 23.754 1.00 90.81 87 GLN A C 1
ATOM 668 O O . GLN A 1 87 ? -10.228 0.253 22.699 1.00 90.81 87 GLN A O 1
ATOM 673 N N . GLN A 1 88 ? -10.714 1.136 24.703 1.00 93.06 88 GLN A N 1
ATOM 674 C CA . GLN A 1 88 ? -9.803 2.272 24.564 1.00 93.06 88 GLN A CA 1
ATOM 675 C C . GLN A 1 88 ? -8.337 1.828 24.452 1.00 93.06 88 GLN A C 1
ATOM 677 O O . GLN A 1 88 ? -7.593 2.367 23.632 1.00 93.06 88 GLN A O 1
ATOM 682 N N . ASP A 1 89 ? -7.911 0.844 25.245 1.00 93.19 89 ASP A N 1
ATOM 683 C CA . ASP A 1 89 ? -6.548 0.304 25.185 1.00 93.19 89 ASP A CA 1
ATOM 684 C C . ASP A 1 89 ? -6.278 -0.424 23.858 1.00 93.19 89 ASP A C 1
ATOM 686 O O . ASP A 1 89 ? -5.186 -0.296 23.295 1.00 93.19 89 ASP A O 1
ATOM 690 N N . ALA A 1 90 ? -7.274 -1.133 23.315 1.00 93.44 90 ALA A N 1
ATOM 691 C CA . ALA A 1 90 ? -7.192 -1.727 21.983 1.00 93.44 90 ALA A CA 1
ATOM 692 C C . ALA A 1 90 ? -7.030 -0.650 20.896 1.00 93.44 90 ALA A C 1
ATOM 694 O O . ALA A 1 90 ? -6.079 -0.717 20.116 1.00 93.44 90 ALA A O 1
ATOM 695 N N . ALA A 1 91 ? -7.865 0.395 20.921 1.00 95.38 91 ALA A N 1
ATOM 696 C CA . ALA A 1 91 ? -7.778 1.517 19.984 1.00 95.38 91 ALA A CA 1
ATOM 697 C C . ALA A 1 91 ? -6.432 2.259 20.082 1.00 95.38 91 ALA A C 1
ATOM 699 O O . ALA A 1 91 ? -5.835 2.629 19.072 1.00 95.38 91 ALA A O 1
ATOM 700 N N . ARG A 1 92 ? -5.892 2.436 21.298 1.00 96.31 92 ARG A N 1
ATOM 701 C CA . ARG A 1 92 ? -4.559 3.030 21.511 1.00 96.31 92 ARG A CA 1
ATOM 702 C C . ARG A 1 92 ? -3.446 2.182 20.903 1.00 96.31 92 ARG A C 1
ATOM 704 O O . ARG A 1 92 ? -2.525 2.736 20.301 1.00 96.31 92 ARG A O 1
ATOM 711 N N . ARG A 1 93 ? -3.512 0.855 21.056 1.00 96.12 93 ARG A N 1
ATOM 712 C CA . ARG A 1 93 ? -2.535 -0.067 20.457 1.00 96.12 93 ARG A CA 1
ATOM 713 C C . ARG A 1 93 ? -2.591 -0.014 18.933 1.00 96.12 93 ARG A C 1
ATOM 715 O O . ARG A 1 93 ? -1.539 0.039 18.300 1.00 96.12 93 ARG A O 1
ATOM 722 N N . GLU A 1 94 ? -3.789 0.004 18.363 1.00 94.81 94 GLU A N 1
ATOM 723 C CA . GLU A 1 94 ? -3.989 0.114 16.918 1.00 94.81 94 GLU A CA 1
ATOM 724 C C . GLU A 1 94 ? -3.451 1.443 16.375 1.00 94.81 94 GLU A C 1
ATOM 726 O O . GLU A 1 94 ? -2.641 1.452 15.449 1.00 94.81 94 GLU A O 1
ATOM 731 N N . ALA A 1 95 ? -3.776 2.566 17.023 1.00 97.06 95 ALA A N 1
ATOM 732 C CA . ALA A 1 95 ? -3.244 3.876 16.650 1.00 97.06 95 ALA A CA 1
ATOM 733 C C . ALA A 1 95 ? -1.704 3.918 16.704 1.00 97.06 95 ALA A C 1
ATOM 735 O O . ALA A 1 95 ? -1.056 4.483 15.817 1.00 97.06 95 ALA A O 1
ATOM 736 N N . ALA A 1 96 ? -1.095 3.289 17.716 1.00 97.62 96 ALA A N 1
ATOM 737 C CA . ALA A 1 96 ? 0.358 3.171 17.814 1.00 97.62 96 ALA A CA 1
ATOM 738 C C . ALA A 1 96 ? 0.958 2.314 16.684 1.00 97.62 96 ALA A C 1
ATOM 740 O O . ALA A 1 96 ? 2.011 2.665 16.146 1.00 97.62 96 ALA A O 1
ATOM 741 N N . ALA A 1 97 ? 0.293 1.223 16.292 1.00 97.56 97 ALA A N 1
ATOM 742 C CA . ALA A 1 97 ? 0.711 0.378 15.174 1.00 97.56 97 ALA A CA 1
ATOM 743 C C . ALA A 1 97 ? 0.635 1.129 13.835 1.00 97.56 97 ALA A C 1
ATOM 745 O O . ALA A 1 97 ? 1.611 1.134 13.081 1.00 97.56 97 ALA A O 1
ATOM 746 N N . THR A 1 98 ? -0.460 1.848 13.578 1.00 97.62 98 THR A N 1
ATOM 747 C CA . THR A 1 98 ? -0.620 2.680 12.375 1.00 97.62 98 THR A CA 1
ATOM 748 C C . THR A 1 98 ? 0.446 3.766 12.307 1.00 97.62 98 THR A C 1
ATOM 750 O O . THR A 1 98 ? 1.087 3.939 11.270 1.00 97.62 98 THR A O 1
ATOM 753 N N . LYS A 1 99 ? 0.725 4.446 13.426 1.00 98.12 99 LYS A N 1
ATOM 754 C CA . LYS A 1 99 ? 1.798 5.448 13.494 1.00 98.12 99 LYS A CA 1
ATOM 755 C C . LYS A 1 99 ? 3.166 4.840 13.177 1.00 98.12 99 LYS A C 1
ATOM 757 O O . LYS A 1 99 ? 3.951 5.438 12.444 1.00 98.12 99 LYS A O 1
ATOM 762 N N . ARG A 1 100 ? 3.449 3.639 13.694 1.00 98.12 100 ARG A N 1
ATOM 763 C CA . ARG A 1 100 ? 4.686 2.910 13.382 1.00 98.12 100 ARG A CA 1
ATOM 764 C C . ARG A 1 100 ? 4.776 2.565 11.894 1.00 98.12 100 ARG A C 1
ATOM 766 O O . ARG A 1 100 ? 5.844 2.717 11.314 1.00 98.12 100 ARG A O 1
ATOM 773 N N . MET A 1 101 ? 3.678 2.139 11.270 1.00 98.06 101 MET A N 1
ATOM 774 C CA . MET A 1 101 ? 3.650 1.845 9.834 1.00 98.06 101 MET A CA 1
ATOM 775 C C . MET A 1 101 ? 3.895 3.102 8.992 1.00 98.06 101 MET A C 1
ATOM 777 O O . MET A 1 101 ? 4.725 3.089 8.086 1.00 98.06 101 MET A O 1
ATOM 781 N N . GLN A 1 102 ? 3.232 4.210 9.326 1.00 98.19 102 GLN A N 1
ATOM 782 C CA . GLN A 1 102 ? 3.432 5.496 8.650 1.00 98.19 102 GLN A CA 1
ATOM 783 C C . GLN A 1 102 ? 4.880 5.984 8.758 1.00 98.19 102 GLN A C 1
ATOM 785 O O . GLN A 1 102 ? 5.438 6.493 7.786 1.00 98.19 102 GLN A O 1
ATOM 790 N N . GLU A 1 103 ? 5.506 5.800 9.923 1.00 98.06 103 GLU A N 1
ATOM 791 C CA . GLU A 1 103 ? 6.922 6.099 10.117 1.00 98.06 103 GLU A CA 1
ATOM 792 C C . GLU A 1 103 ? 7.796 5.287 9.161 1.00 98.06 103 GLU A C 1
ATOM 794 O O . GLU A 1 103 ? 8.588 5.865 8.420 1.00 98.06 103 GLU A O 1
ATOM 799 N N . LEU A 1 104 ? 7.606 3.965 9.115 1.0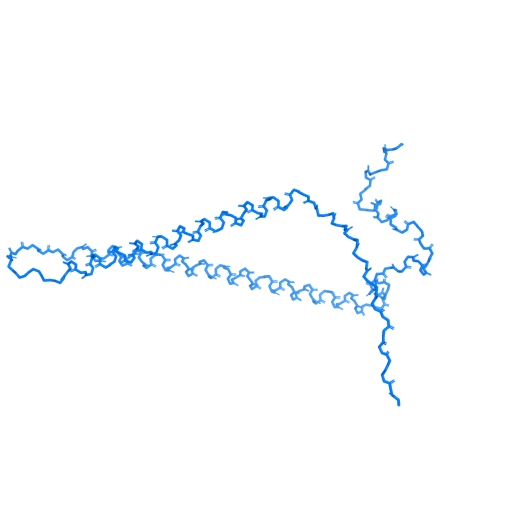0 97.94 104 LEU A N 1
ATOM 800 C CA . LEU A 1 104 ? 8.358 3.082 8.222 1.00 97.94 104 LEU A CA 1
ATOM 801 C C . LEU A 1 104 ? 8.193 3.482 6.753 1.00 97.94 104 LEU A C 1
ATOM 803 O O . LEU A 1 104 ? 9.184 3.575 6.033 1.00 97.94 104 LEU A O 1
ATOM 807 N N . MET A 1 105 ? 6.969 3.790 6.318 1.00 98.06 105 MET A N 1
ATOM 808 C CA . MET A 1 105 ? 6.710 4.247 4.949 1.00 98.06 105 MET A CA 1
ATOM 809 C C . MET A 1 105 ? 7.428 5.561 4.630 1.00 98.06 105 MET A C 1
ATOM 811 O O . MET A 1 105 ? 7.971 5.718 3.538 1.00 98.06 105 MET A O 1
ATOM 815 N N . ARG A 1 106 ? 7.506 6.492 5.588 1.00 97.94 106 ARG A N 1
ATOM 816 C CA . ARG A 1 106 ? 8.249 7.747 5.410 1.00 97.94 106 ARG A CA 1
ATOM 817 C C . ARG A 1 106 ? 9.757 7.517 5.299 1.00 97.94 106 ARG A C 1
ATOM 819 O O . ARG A 1 106 ? 10.412 8.141 4.458 1.00 97.94 106 ARG A O 1
ATOM 826 N N . GLN A 1 107 ? 10.302 6.616 6.117 1.00 98.12 107 GLN A N 1
ATOM 827 C CA . GLN A 1 107 ? 11.711 6.223 6.038 1.00 98.12 107 GLN A CA 1
ATOM 828 C C . GLN A 1 107 ? 12.017 5.582 4.677 1.00 98.12 107 GLN A C 1
ATOM 830 O O . GLN A 1 107 ? 12.938 6.023 3.989 1.00 98.12 107 GLN A O 1
ATOM 835 N N . PHE A 1 108 ? 11.192 4.629 4.225 1.00 97.62 108 PHE A N 1
ATOM 836 C CA . PHE A 1 108 ? 11.336 4.029 2.896 1.00 97.62 108 PHE A CA 1
ATOM 837 C C . PHE A 1 108 ? 11.221 5.061 1.777 1.00 97.62 108 PHE A C 1
ATOM 839 O O . PHE A 1 108 ? 12.051 5.054 0.874 1.00 97.62 108 PHE A O 1
ATOM 846 N N . GLY A 1 109 ? 10.269 5.993 1.854 1.00 97.44 109 GLY A N 1
ATOM 847 C CA . GLY A 1 109 ? 10.139 7.073 0.873 1.00 97.44 109 GLY A CA 1
ATOM 848 C C . GLY A 1 109 ? 11.406 7.926 0.757 1.00 97.44 109 GLY A C 1
ATOM 849 O O . GLY A 1 109 ? 11.824 8.276 -0.346 1.00 97.44 109 GLY A O 1
ATOM 850 N N . THR A 1 110 ? 12.069 8.205 1.881 1.00 97.44 110 THR A N 1
ATOM 851 C CA . THR A 1 110 ? 13.333 8.959 1.900 1.00 97.44 110 THR A CA 1
ATOM 852 C C . THR A 1 110 ? 14.469 8.168 1.256 1.00 97.44 110 THR A C 1
ATOM 854 O O . THR A 1 110 ? 15.186 8.706 0.413 1.00 97.44 110 THR A O 1
ATOM 857 N N . ILE A 1 111 ? 14.606 6.889 1.614 1.00 96.75 111 ILE A N 1
ATOM 858 C CA . ILE A 1 111 ? 15.635 5.995 1.064 1.00 96.75 111 ILE A CA 1
ATOM 859 C C . ILE A 1 111 ? 15.438 5.823 -0.444 1.00 96.75 111 ILE A C 1
ATOM 861 O O . ILE A 1 111 ? 16.382 6.017 -1.208 1.00 96.75 111 ILE A O 1
ATOM 865 N N . LEU A 1 112 ? 14.209 5.531 -0.884 1.00 96.25 112 LEU A N 1
ATOM 866 C CA . LEU A 1 112 ? 13.859 5.400 -2.299 1.00 96.25 112 LEU A CA 1
ATOM 867 C C . LEU A 1 112 ? 14.218 6.670 -3.070 1.00 96.25 112 LEU A C 1
ATOM 869 O O . LEU A 1 112 ? 14.892 6.594 -4.091 1.00 96.25 112 LEU A O 1
ATOM 873 N N . ARG A 1 113 ? 13.863 7.846 -2.540 1.00 96.19 113 ARG A N 1
ATOM 874 C CA . ARG A 1 113 ? 14.217 9.131 -3.154 1.00 96.19 113 ARG A CA 1
ATOM 875 C C . ARG A 1 113 ? 15.731 9.319 -3.281 1.00 96.19 113 ARG A C 1
ATOM 877 O O . ARG A 1 113 ? 16.193 9.843 -4.291 1.00 96.19 113 ARG A O 1
ATOM 884 N N . GLN A 1 114 ? 16.508 8.929 -2.271 1.00 96.31 114 GLN A N 1
ATOM 885 C CA . GLN A 1 114 ? 17.970 9.039 -2.314 1.00 96.31 114 GLN A CA 1
ATOM 886 C C . GLN A 1 114 ? 18.575 8.139 -3.394 1.00 96.31 114 GLN A C 1
ATOM 888 O O . GLN A 1 114 ? 19.394 8.605 -4.186 1.00 96.31 114 GLN A O 1
ATOM 893 N N . ILE A 1 115 ? 18.149 6.875 -3.470 1.00 95.81 115 ILE A N 1
ATOM 894 C CA . ILE A 1 115 ? 18.684 5.934 -4.463 1.00 95.81 115 ILE A CA 1
ATOM 895 C C . ILE A 1 115 ? 18.229 6.284 -5.886 1.00 95.81 115 ILE A C 1
ATOM 897 O O . ILE A 1 115 ? 19.017 6.152 -6.819 1.00 95.81 115 ILE A O 1
ATOM 901 N N . THR A 1 116 ? 17.005 6.796 -6.070 1.00 94.69 116 THR A N 1
ATOM 902 C CA . THR A 1 116 ? 16.485 7.181 -7.394 1.00 94.69 116 THR A CA 1
ATOM 903 C C . THR A 1 116 ? 17.138 8.453 -7.927 1.00 94.69 116 THR A C 1
ATOM 905 O O . THR A 1 116 ? 17.209 8.638 -9.136 1.00 94.69 116 THR A O 1
ATOM 908 N N . GLN A 1 117 ? 17.634 9.337 -7.056 1.00 95.56 117 GLN A N 1
ATOM 909 C CA . GLN A 1 117 ? 18.324 10.575 -7.449 1.00 95.56 117 GLN A CA 1
ATOM 910 C C . GLN A 1 117 ? 19.821 10.385 -7.718 1.00 95.56 117 GLN A C 1
ATOM 912 O O . GLN A 1 117 ? 20.507 11.331 -8.105 1.00 95.56 117 GLN A O 1
ATOM 917 N N . HIS A 1 118 ? 20.354 9.181 -7.513 1.00 96.56 118 HIS A N 1
ATOM 918 C CA . HIS A 1 118 ? 21.757 8.904 -7.773 1.00 96.56 118 HIS A CA 1
ATOM 919 C C . HIS A 1 118 ? 22.075 8.989 -9.276 1.00 96.56 118 HIS A C 1
ATOM 921 O O . HIS A 1 118 ? 21.311 8.519 -10.108 1.00 96.56 118 HIS A O 1
ATOM 927 N N . LYS A 1 119 ? 23.251 9.505 -9.648 1.00 95.88 119 LYS A N 1
ATOM 928 C CA . LYS A 1 119 ? 23.678 9.679 -11.057 1.00 95.88 119 LYS A CA 1
ATOM 929 C C . LYS A 1 119 ? 23.637 8.407 -11.924 1.00 95.88 119 LYS A C 1
ATOM 931 O O . LYS A 1 119 ? 23.644 8.499 -13.144 1.00 95.88 119 LYS A O 1
ATOM 936 N N . TRP A 1 120 ? 23.629 7.229 -11.303 1.00 94.88 120 TRP A N 1
ATOM 937 C CA . TRP A 1 120 ? 23.593 5.923 -11.975 1.00 94.88 120 TRP A CA 1
ATOM 938 C C . TRP A 1 120 ? 22.275 5.173 -11.776 1.00 94.88 120 TRP A C 1
ATOM 940 O O . TRP A 1 120 ? 22.195 3.982 -12.057 1.00 94.88 120 TRP A O 1
ATOM 950 N N . SER A 1 121 ? 21.242 5.843 -11.269 1.00 95.25 121 SER A N 1
ATOM 951 C CA . SER A 1 121 ? 19.938 5.226 -11.024 1.00 95.25 121 SER A CA 1
ATOM 952 C C . SER A 1 121 ? 19.120 5.017 -12.301 1.00 95.25 121 SER A C 1
ATOM 954 O O . SER A 1 121 ? 18.196 4.210 -12.287 1.00 95.25 121 SER A O 1
ATOM 956 N N . GLY A 1 122 ? 19.456 5.719 -13.392 1.00 93.06 122 GLY A N 1
ATOM 957 C CA . GLY A 1 122 ? 18.700 5.737 -14.650 1.00 93.06 122 GLY A CA 1
ATOM 958 C C . GLY A 1 122 ? 18.209 4.363 -15.129 1.00 93.06 122 GLY A C 1
ATOM 959 O O . GLY A 1 122 ? 17.006 4.223 -15.346 1.00 93.06 122 GLY A O 1
ATOM 960 N N . PRO A 1 123 ? 19.071 3.328 -15.208 1.00 92.31 123 PRO A N 1
ATOM 961 C CA . PRO A 1 123 ? 18.674 1.982 -15.637 1.00 92.31 123 PRO A CA 1
ATOM 962 C C . PRO A 1 123 ? 17.612 1.297 -14.763 1.00 92.31 123 PRO A C 1
ATOM 964 O O . PRO A 1 123 ? 16.988 0.340 -15.205 1.00 92.31 123 PRO A O 1
ATOM 967 N N . PHE A 1 124 ? 17.407 1.760 -13.527 1.00 93.50 124 PHE A N 1
ATOM 968 C CA . PHE A 1 124 ? 16.474 1.171 -12.562 1.00 93.50 124 PHE A CA 1
ATOM 969 C C . PHE A 1 124 ? 15.152 1.946 -12.449 1.00 93.50 124 PHE A C 1
ATOM 971 O O . PHE A 1 124 ? 14.287 1.561 -11.665 1.00 93.50 124 PHE A O 1
ATOM 978 N N . MET A 1 125 ? 14.988 3.055 -13.181 1.00 94.00 125 MET A N 1
ATOM 979 C CA . MET A 1 125 ? 13.785 3.902 -13.103 1.00 94.00 125 MET A CA 1
ATOM 980 C C . MET A 1 125 ? 12.616 3.382 -13.939 1.00 94.00 125 MET A C 1
ATOM 982 O O . MET A 1 125 ? 11.492 3.852 -13.770 1.00 94.00 125 MET A O 1
ATOM 986 N N . GLN A 1 126 ? 12.869 2.442 -14.846 1.00 91.88 126 GLN A N 1
ATOM 987 C CA . GLN A 1 126 ? 11.869 1.800 -15.691 1.00 91.88 126 GLN A CA 1
ATOM 988 C C . GLN A 1 126 ? 12.116 0.286 -15.702 1.00 91.88 126 GLN A C 1
ATOM 990 O O . GLN A 1 126 ? 13.252 -0.149 -15.489 1.00 91.88 126 GLN A O 1
ATOM 995 N N . PRO A 1 127 ? 11.081 -0.532 -15.950 1.00 91.69 127 PRO A N 1
ATOM 996 C CA . PRO A 1 127 ? 11.274 -1.941 -16.261 1.00 91.69 127 PRO A CA 1
ATOM 997 C C . PRO A 1 127 ? 12.234 -2.112 -17.444 1.00 91.69 127 PRO A C 1
ATOM 999 O O . PRO A 1 127 ? 12.266 -1.281 -18.350 1.00 91.69 127 PRO A O 1
ATOM 1002 N N . VAL A 1 128 ? 13.006 -3.199 -17.445 1.00 90.69 128 VAL A N 1
ATOM 1003 C CA . VAL A 1 128 ? 13.919 -3.500 -18.554 1.00 90.69 128 VAL A CA 1
ATOM 1004 C C . VAL A 1 128 ? 13.102 -3.824 -19.803 1.00 90.69 128 VAL A C 1
ATOM 1006 O O . VAL A 1 128 ? 12.295 -4.754 -19.789 1.00 90.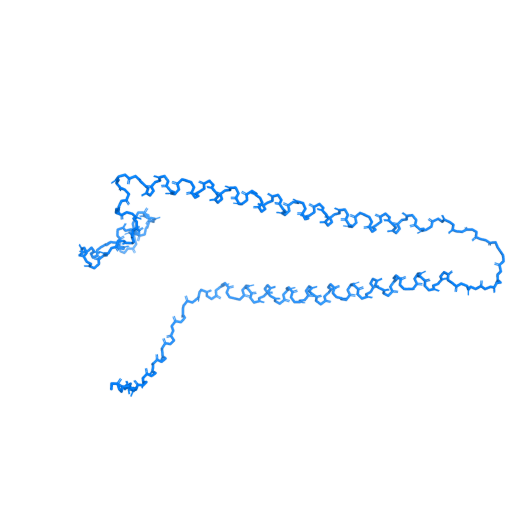69 128 VAL A O 1
ATOM 1009 N N . ASP A 1 129 ? 13.329 -3.071 -20.878 1.00 90.44 129 ASP A N 1
ATOM 1010 C CA . ASP A 1 129 ? 12.754 -3.350 -22.193 1.00 90.44 129 ASP A CA 1
ATOM 1011 C C . ASP A 1 129 ? 13.511 -4.501 -22.863 1.00 90.44 129 ASP A C 1
ATOM 1013 O O . ASP A 1 129 ? 14.482 -4.319 -23.595 1.00 90.44 129 ASP A O 1
ATOM 1017 N N . VAL A 1 130 ? 13.070 -5.717 -22.564 1.00 89.75 130 VAL A N 1
ATOM 1018 C CA . VAL A 1 130 ? 13.670 -6.956 -23.071 1.00 89.75 130 VAL A CA 1
ATOM 1019 C C . VAL A 1 130 ? 13.583 -7.087 -24.592 1.00 89.75 130 VAL A C 1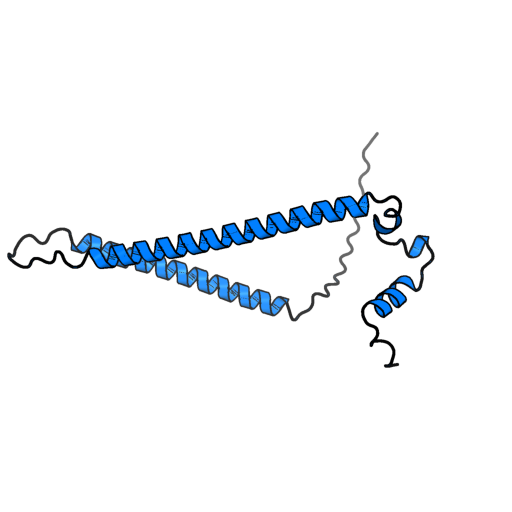
ATOM 1021 O O . VAL A 1 130 ? 14.479 -7.668 -25.199 1.00 89.75 130 VAL A O 1
ATOM 1024 N N . VAL A 1 131 ? 12.535 -6.536 -25.216 1.00 87.25 131 VAL A N 1
ATOM 1025 C CA . VAL A 1 131 ? 12.322 -6.627 -26.667 1.00 87.25 131 VAL A CA 1
ATOM 1026 C C . VAL A 1 131 ? 13.192 -5.599 -27.378 1.00 87.25 131 VAL A C 1
ATOM 1028 O O . VAL A 1 131 ? 13.917 -5.954 -28.305 1.00 87.25 131 VAL A O 1
ATOM 1031 N N . GLY A 1 132 ? 13.177 -4.348 -26.909 1.00 88.44 132 GLY A N 1
ATOM 1032 C CA . GLY A 1 132 ? 13.987 -3.270 -27.474 1.00 88.44 132 GLY A CA 1
ATOM 1033 C C . GLY A 1 132 ? 15.494 -3.472 -27.297 1.00 88.44 132 GLY A C 1
ATOM 1034 O O . GLY A 1 132 ? 16.270 -3.015 -28.134 1.00 88.44 132 GLY A O 1
ATOM 1035 N N . LEU A 1 133 ? 15.919 -4.190 -26.249 1.00 88.75 133 LEU A N 1
ATOM 1036 C CA . LEU A 1 133 ? 17.328 -4.515 -25.991 1.00 88.75 133 LEU A CA 1
ATOM 1037 C C . LEU A 1 133 ? 17.766 -5.888 -26.535 1.00 88.75 133 LEU A C 1
ATOM 1039 O O . LEU A 1 133 ? 18.943 -6.225 -26.419 1.00 88.75 133 LEU A O 1
ATOM 1043 N N . GLY A 1 134 ? 16.856 -6.683 -27.114 1.00 88.88 134 GLY A N 1
ATOM 1044 C CA . GLY A 1 134 ? 17.171 -8.019 -27.644 1.00 88.88 134 GLY A CA 1
ATOM 1045 C C . GLY A 1 134 ? 17.594 -9.037 -26.576 1.00 88.88 134 GLY A C 1
ATOM 1046 O O . GLY A 1 134 ? 18.382 -9.939 -26.852 1.00 88.88 134 GLY A O 1
ATOM 1047 N N . LEU A 1 135 ? 17.101 -8.887 -25.342 1.00 90.25 135 LEU A N 1
ATOM 1048 C CA . LEU A 1 135 ? 17.467 -9.731 -24.201 1.00 90.25 135 LEU A CA 1
ATOM 1049 C C . LEU A 1 135 ? 16.537 -10.947 -24.115 1.00 90.25 135 LEU A C 1
ATOM 1051 O O . LEU A 1 135 ? 15.597 -10.985 -23.319 1.00 90.25 135 LEU A O 1
ATOM 1055 N N . HIS A 1 136 ? 16.791 -11.938 -24.965 1.00 86.69 136 HIS A N 1
ATOM 1056 C CA . HIS A 1 136 ? 15.948 -13.132 -25.086 1.00 86.69 136 HIS A CA 1
ATOM 1057 C C . HIS A 1 136 ? 15.989 -14.050 -23.854 1.00 86.69 136 HIS A C 1
ATOM 1059 O O . HIS A 1 136 ? 15.013 -14.736 -23.571 1.00 86.69 136 HIS A O 1
ATOM 1065 N N . ASP A 1 137 ? 17.081 -14.014 -23.093 1.00 85.62 137 ASP A N 1
ATOM 1066 C CA . ASP A 1 137 ? 17.331 -14.825 -21.897 1.00 85.62 137 ASP A CA 1
ATOM 1067 C C . ASP A 1 137 ? 17.060 -14.073 -20.581 1.00 85.62 137 ASP A C 1
ATOM 1069 O O . ASP A 1 137 ? 17.240 -14.627 -19.494 1.00 85.62 137 ASP A O 1
ATOM 1073 N N . TYR A 1 138 ? 16.594 -12.818 -20.645 1.00 85.38 138 TYR A N 1
ATOM 1074 C CA . TYR A 1 138 ? 16.439 -11.950 -19.471 1.00 85.38 138 TYR A CA 1
ATOM 1075 C C . TYR A 1 138 ? 15.623 -12.602 -18.345 1.00 85.38 138 TYR A C 1
ATOM 1077 O O . TYR A 1 138 ? 15.959 -12.481 -17.164 1.00 85.38 138 TYR A O 1
ATOM 1085 N N . TYR A 1 139 ? 14.556 -13.322 -18.698 1.00 79.44 139 TYR A N 1
ATOM 1086 C CA . TYR A 1 139 ? 13.695 -14.001 -17.727 1.00 79.44 139 TYR A CA 1
ATOM 1087 C C . TYR A 1 139 ? 14.236 -15.362 -17.274 1.00 79.44 139 TYR A C 1
ATOM 1089 O O . TYR A 1 139 ? 13.909 -15.795 -16.169 1.00 79.44 139 TYR A O 1
ATOM 1097 N N . GLU A 1 140 ? 15.098 -16.003 -18.065 1.00 79.00 140 GLU A N 1
ATOM 1098 C CA . GLU A 1 140 ? 15.752 -17.266 -17.705 1.00 79.00 140 GLU A CA 1
ATOM 1099 C C . GLU A 1 140 ? 16.849 -17.014 -16.661 1.00 79.00 140 GLU A C 1
ATOM 1101 O O . GLU A 1 140 ? 16.869 -17.631 -15.594 1.00 79.00 140 GLU A O 1
ATOM 1106 N N . VAL A 1 141 ? 17.697 -16.008 -16.896 1.00 69.31 141 VAL A N 1
ATOM 1107 C CA . VAL A 1 141 ? 18.803 -15.638 -15.997 1.00 69.31 141 VAL A CA 1
ATOM 1108 C C . VAL A 1 141 ? 18.299 -14.995 -14.696 1.00 69.31 141 VAL A C 1
ATOM 1110 O O . VAL A 1 141 ? 18.861 -15.223 -13.621 1.00 69.31 141 VAL A O 1
ATOM 1113 N N . LYS A 1 142 ? 17.197 -14.231 -14.741 1.00 61.47 142 LYS A N 1
ATOM 1114 C CA . LYS A 1 142 ? 16.598 -13.642 -13.530 1.00 61.47 142 LYS A CA 1
ATOM 1115 C C . LYS A 1 142 ? 16.060 -14.715 -12.577 1.00 61.47 142 LYS A C 1
ATOM 1117 O O . LYS A 1 142 ? 16.241 -14.579 -11.366 1.00 61.47 142 LYS A O 1
ATOM 1122 N N . LEU A 1 143 ? 15.477 -15.799 -13.101 1.00 60.56 143 LEU A N 1
ATOM 1123 C CA . LEU A 1 143 ? 15.022 -16.942 -12.297 1.00 60.56 143 LEU A CA 1
ATOM 1124 C C . LEU A 1 143 ? 16.189 -17.700 -11.648 1.00 60.56 143 LEU A C 1
ATOM 1126 O O . LEU A 1 143 ? 16.094 -18.050 -10.472 1.00 60.56 143 LEU A O 1
ATOM 1130 N N . LEU A 1 144 ? 17.312 -17.859 -12.357 1.00 56.50 144 LEU A N 1
ATOM 1131 C CA . LEU A 1 144 ? 18.540 -18.453 -11.815 1.00 56.50 144 LEU A CA 1
ATOM 1132 C C . LEU A 1 144 ? 19.082 -17.716 -10.576 1.00 56.50 144 LEU A C 1
ATOM 1134 O O . LEU A 1 144 ? 19.562 -18.355 -9.641 1.00 56.50 144 LEU A O 1
ATOM 1138 N N . SER A 1 145 ? 18.998 -16.380 -10.557 1.00 59.62 145 SER A N 1
ATOM 1139 C CA . SER A 1 145 ? 19.482 -15.563 -9.430 1.00 59.62 145 SER A CA 1
ATOM 1140 C C . SER A 1 145 ? 18.574 -15.597 -8.195 1.00 59.62 145 SER A C 1
ATOM 1142 O O . SER A 1 145 ? 19.058 -15.403 -7.081 1.00 59.62 145 SER A O 1
ATOM 1144 N N . LEU A 1 146 ? 17.272 -15.850 -8.379 1.00 59.75 146 LEU A N 1
ATOM 1145 C CA . LEU A 1 146 ? 16.304 -15.940 -7.280 1.00 59.75 146 LEU A CA 1
ATOM 1146 C C . LEU A 1 146 ? 16.140 -17.372 -6.747 1.00 59.75 146 LEU A C 1
ATOM 1148 O O . LEU A 1 146 ? 15.830 -17.534 -5.569 1.00 59.75 146 LEU A O 1
ATOM 1152 N N . PHE A 1 147 ? 16.382 -18.401 -7.569 1.00 57.31 147 PHE A N 1
ATOM 1153 C CA . PHE A 1 147 ? 16.258 -19.810 -7.178 1.00 57.31 147 PHE A CA 1
ATOM 1154 C C . PHE A 1 147 ? 17.361 -20.679 -7.818 1.00 57.31 147 PHE A C 1
ATOM 1156 O O . PHE A 1 147 ? 17.119 -21.348 -8.825 1.00 57.31 147 PHE A O 1
ATOM 1163 N N . PRO A 1 148 ? 18.563 -20.744 -7.212 1.00 60.28 148 PRO A N 1
ATOM 1164 C CA . PRO A 1 148 ? 19.701 -21.507 -7.747 1.00 60.28 148 PRO A CA 1
ATOM 1165 C C . PRO A 1 148 ? 19.433 -23.013 -7.920 1.00 60.28 148 PRO A C 1
ATOM 1167 O O . PRO A 1 148 ? 20.105 -23.690 -8.695 1.00 60.28 148 PRO A O 1
ATOM 1170 N N . SER A 1 149 ? 18.448 -23.556 -7.201 1.00 59.44 149 SER A N 1
ATOM 1171 C CA . SER A 1 149 ? 18.171 -24.995 -7.131 1.00 59.44 149 SER A CA 1
ATOM 1172 C C . SER A 1 149 ? 17.376 -25.560 -8.316 1.00 59.44 149 SER A C 1
ATOM 1174 O O . SER A 1 149 ? 17.193 -26.771 -8.386 1.00 59.44 149 SER A O 1
ATOM 1176 N N . TYR A 1 150 ? 16.880 -24.729 -9.240 1.00 57.31 150 TYR A N 1
ATOM 1177 C CA . TYR A 1 150 ? 15.898 -25.163 -10.248 1.00 57.31 150 TYR A CA 1
ATOM 1178 C C . TYR A 1 150 ? 16.479 -25.809 -11.519 1.00 57.31 150 TYR A C 1
ATOM 1180 O O . TYR A 1 150 ? 15.723 -26.158 -12.421 1.00 57.31 150 TYR A O 1
ATOM 1188 N N . ILE A 1 151 ? 17.799 -25.993 -11.610 1.00 57.25 151 ILE A N 1
ATOM 1189 C CA . ILE A 1 151 ? 18.462 -26.348 -12.884 1.00 57.25 151 ILE A CA 1
ATOM 1190 C C . ILE A 1 151 ? 19.014 -27.779 -12.931 1.00 57.25 151 ILE A C 1
ATOM 1192 O O . ILE A 1 151 ? 19.398 -28.242 -13.995 1.00 57.25 151 ILE A O 1
ATOM 1196 N N . HIS A 1 152 ? 19.036 -28.523 -11.822 1.00 56.00 152 HIS A N 1
ATOM 1197 C CA . HIS A 1 152 ? 19.584 -29.895 -11.810 1.00 56.00 152 HIS A CA 1
ATOM 1198 C C . HIS A 1 152 ? 18.530 -30.999 -12.012 1.00 56.00 152 HIS A C 1
ATOM 1200 O O . HIS A 1 152 ? 18.797 -32.163 -11.730 1.00 56.00 152 HIS A O 1
ATOM 1206 N N . SER A 1 153 ? 17.332 -30.662 -12.499 1.00 53.12 153 SER A N 1
ATOM 1207 C CA . SER A 1 153 ? 16.302 -31.656 -12.827 1.00 53.12 153 SER A CA 1
ATOM 1208 C C . SER A 1 153 ? 15.738 -31.426 -14.228 1.00 53.12 153 SER A C 1
ATOM 1210 O O . SER A 1 153 ? 14.575 -31.072 -14.408 1.00 53.12 153 SER A O 1
ATOM 1212 N N . ARG A 1 154 ? 16.597 -31.604 -15.230 1.00 48.94 154 ARG A N 1
ATOM 1213 C CA . ARG A 1 154 ? 16.220 -32.115 -16.550 1.00 48.94 154 ARG A CA 1
ATOM 1214 C C . ARG A 1 154 ? 17.313 -33.038 -17.055 1.00 48.94 154 ARG A C 1
ATOM 1216 O O . ARG A 1 154 ? 18.493 -32.717 -16.803 1.00 48.94 154 ARG A O 1
#

Secondary structure (DSSP, 8-state):
-------------------HHHHHHHHHHHHHHHHHHHHHHHHHHHHHHHHHHHHHTTS----------TTSHHHHHHHHHHHHHHHHHHHHHHHHHHHHHHHHHHHHHHHHHHHHTSTT-GGGSS---TTTTT-TTHHHHHHHHH-GGGGS--

InterPro domains:
  IPR036427 Bromodomain-like superfamily [G3DSA:1.20.920.10] (58-142)
  IPR036427 Bromodomain-like superfamily [SSF47370] (97-141)